Protein AF-A0A8T6RNN9-F1 (afdb_monomer_lite)

Foldseek 3Di:
DDDDDPDDDPPDCPDPVLVVLLVLLVQLLVLLVVLLVCLVVQAFLQSNLVSLVSSLVSLVVSCPDPPNVLCVLSVVLNVVSVVVSVVSVPDDRRGTDDPVVSVVSNVSSVVSNVSSVVSSCVSVVNDD

Secondary structure (DSSP, 8-state):
---------------HHHHHHHHHHHHHHHHHHHHHHHHHTT-BHHHHHHHHHHHHHHHHHHHTSS-GGGGGGGHHHHHHHHHHHHHHTTS-TTPBPPHHHHHHHHHHHHHHHHHHHHHHHHHTT---

pLDDT: mean 81.01, std 16.58, range [38.97, 95.88]

Sequence (128 aa):
MEPNNENNNEIVKVEADDEEYIKLAQRILIPLDKAINKIHLQLTIRDVYFAIADARERLIQFIGLPNKEKVKDLMPILLQTNILLNKLTKLPQKATFNDALTAKVIEPIITWRKTINNVIMHLSGHEI

Radius of gyration: 19.85 Å; chains: 1; bounding box: 47×24×72 Å

Structure (mmCIF, N/CA/C/O backbone):
data_AF-A0A8T6RNN9-F1
#
_entry.id   AF-A0A8T6RNN9-F1
#
loop_
_atom_site.group_PDB
_atom_site.id
_atom_site.type_symbol
_atom_site.label_atom_id
_atom_site.label_alt_id
_atom_site.label_comp_id
_atom_site.label_asym_id
_atom_site.label_entity_id
_atom_site.label_seq_id
_atom_site.pdbx_PDB_ins_code
_atom_site.Cartn_x
_atom_site.Cartn_y
_atom_site.Cartn_z
_atom_site.occupancy
_atom_site.B_iso_or_equiv
_atom_site.auth_seq_id
_atom_site.auth_comp_id
_atom_site.auth_asym_id
_atom_site.auth_atom_id
_atom_site.pdbx_PDB_model_num
ATOM 1 N N . MET A 1 1 ? -33.974 -4.677 54.529 1.00 45.34 1 MET A N 1
ATOM 2 C CA . MET A 1 1 ? -32.926 -5.526 53.936 1.00 45.34 1 MET A CA 1
ATOM 3 C C . MET A 1 1 ? -33.451 -5.975 52.589 1.00 45.34 1 MET A C 1
ATOM 5 O O . MET A 1 1 ? -34.364 -6.787 52.564 1.00 45.34 1 MET A O 1
ATOM 9 N N . GLU A 1 2 ? -32.957 -5.383 51.506 1.00 48.34 2 GLU A N 1
ATOM 10 C CA . GLU A 1 2 ? -32.982 -6.042 50.193 1.00 48.34 2 GLU A CA 1
ATOM 11 C C . GLU A 1 2 ? -31.763 -6.972 50.104 1.00 48.34 2 GLU A C 1
ATOM 13 O O . GLU A 1 2 ? -30.808 -6.807 50.874 1.00 48.34 2 GLU A O 1
ATOM 18 N N . PRO A 1 3 ? -31.787 -7.948 49.188 1.00 43.62 3 PRO A N 1
ATOM 19 C CA . PRO A 1 3 ? -30.977 -7.704 48.000 1.00 43.62 3 PRO A CA 1
ATOM 20 C C . PRO A 1 3 ? -31.653 -8.110 46.683 1.00 43.62 3 PRO A C 1
ATOM 22 O O . PRO A 1 3 ? -32.181 -9.208 46.534 1.00 43.62 3 PRO A O 1
ATOM 25 N N . ASN A 1 4 ? -31.576 -7.173 45.737 1.00 42.78 4 ASN A N 1
ATOM 26 C CA . ASN A 1 4 ? -31.116 -7.301 44.354 1.00 42.78 4 ASN A CA 1
ATOM 27 C C . ASN A 1 4 ? -31.281 -8.651 43.652 1.00 42.78 4 ASN A C 1
ATOM 29 O O . ASN A 1 4 ? -30.556 -9.608 43.918 1.00 42.78 4 ASN A O 1
ATOM 33 N N . ASN A 1 5 ? -32.098 -8.638 42.601 1.00 42.78 5 ASN A N 1
ATOM 34 C CA . ASN A 1 5 ? -31.909 -9.522 41.459 1.00 42.78 5 ASN A CA 1
ATOM 35 C C . ASN A 1 5 ? -32.089 -8.716 40.164 1.00 42.78 5 ASN A C 1
ATOM 37 O O . ASN A 1 5 ? -33.049 -8.901 39.420 1.00 42.78 5 ASN A O 1
ATOM 41 N N . GLU A 1 6 ? -31.179 -7.769 39.927 1.00 39.84 6 GLU A N 1
ATOM 42 C CA . GLU A 1 6 ? -30.978 -7.196 38.597 1.00 39.84 6 GLU A CA 1
ATOM 43 C C . GLU A 1 6 ? -30.096 -8.164 37.815 1.00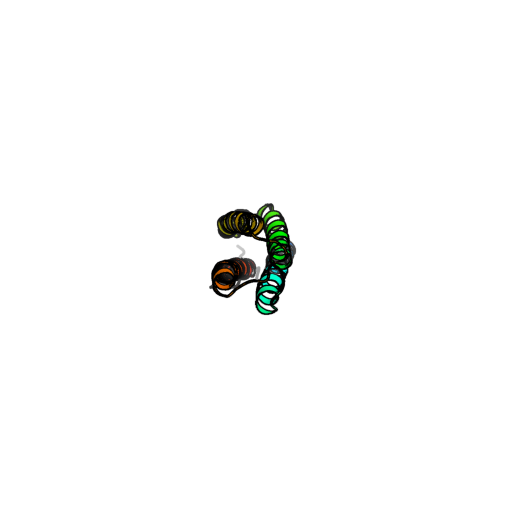 39.84 6 GLU A C 1
ATOM 45 O O . GLU A 1 6 ? -28.870 -8.128 37.893 1.00 39.84 6 GLU A O 1
ATOM 50 N N . ASN A 1 7 ? -30.742 -9.087 37.108 1.00 40.84 7 ASN A N 1
ATOM 51 C CA . ASN A 1 7 ? -30.072 -9.946 36.154 1.00 40.84 7 ASN A CA 1
ATOM 52 C C . ASN A 1 7 ? -30.414 -9.471 34.741 1.00 40.84 7 ASN A C 1
ATOM 54 O O . ASN A 1 7 ? -31.583 -9.409 34.362 1.00 40.84 7 ASN A O 1
ATOM 58 N N . ASN A 1 8 ? -29.349 -9.234 33.981 1.00 45.03 8 ASN A N 1
ATOM 59 C CA . ASN A 1 8 ? -29.275 -9.286 32.527 1.00 45.03 8 ASN A CA 1
ATOM 60 C C . ASN A 1 8 ? -30.073 -8.253 31.728 1.00 45.03 8 ASN A C 1
ATOM 62 O O . ASN A 1 8 ? -31.196 -8.497 31.295 1.00 45.03 8 ASN A O 1
ATOM 66 N N . ASN A 1 9 ? -29.384 -7.165 31.377 1.00 38.97 9 ASN A N 1
ATOM 67 C CA . ASN A 1 9 ? -29.342 -6.709 29.987 1.00 38.97 9 ASN A CA 1
ATOM 68 C C . ASN A 1 9 ? -28.155 -5.754 29.765 1.00 38.97 9 ASN A C 1
ATOM 70 O O . ASN A 1 9 ? -28.329 -4.584 29.432 1.00 38.97 9 ASN A O 1
ATOM 74 N N . GLU A 1 10 ? -26.924 -6.261 29.883 1.00 42.78 10 GLU A N 1
ATOM 75 C CA . GLU A 1 10 ? -25.832 -5.692 29.083 1.00 42.78 10 GLU A CA 1
ATOM 76 C C . GLU A 1 10 ? -26.037 -6.153 27.638 1.00 42.78 10 GLU A C 1
ATOM 78 O O . GLU A 1 10 ? -25.452 -7.116 27.147 1.00 42.78 10 GLU A O 1
ATOM 83 N N . ILE A 1 11 ? -26.961 -5.476 26.955 1.00 45.47 11 ILE A N 1
ATOM 84 C CA . ILE A 1 11 ? -27.034 -5.516 25.503 1.00 45.47 11 ILE A CA 1
ATOM 85 C C . ILE A 1 11 ? -25.761 -4.828 25.031 1.00 45.47 11 ILE A C 1
ATOM 87 O O . ILE A 1 11 ? -25.626 -3.608 25.130 1.00 45.47 11 ILE A O 1
ATOM 91 N N . VAL A 1 12 ? -24.821 -5.649 24.575 1.00 46.09 12 VAL A N 1
ATOM 92 C CA . VAL A 1 12 ? -23.554 -5.259 23.970 1.00 46.09 12 VAL A CA 1
ATOM 93 C C . VAL A 1 12 ? -23.838 -4.225 22.877 1.00 46.09 12 VAL A C 1
ATOM 95 O O . VAL A 1 12 ? -24.220 -4.562 21.757 1.00 46.09 12 VAL A O 1
ATOM 98 N N . LYS A 1 13 ? -23.660 -2.941 23.201 1.00 39.16 13 LYS A N 1
ATOM 99 C CA . LYS A 1 13 ? -23.395 -1.906 22.206 1.00 39.16 13 LYS A CA 1
ATOM 100 C C . LYS A 1 13 ? -22.012 -2.224 21.647 1.00 39.16 13 LYS A C 1
ATOM 102 O O . LYS A 1 13 ? -21.021 -1.706 22.138 1.00 39.16 13 LYS A O 1
ATOM 107 N N . VAL A 1 14 ? -21.928 -3.108 20.655 1.00 46.97 14 VAL A N 1
ATOM 108 C CA . VAL A 1 14 ? -20.811 -3.031 19.711 1.00 46.97 14 VAL A CA 1
ATOM 109 C C . VAL A 1 14 ? -21.081 -1.742 18.940 1.00 46.97 14 VAL A C 1
ATOM 111 O O . VAL A 1 14 ? -22.005 -1.663 18.133 1.00 46.97 14 VAL A O 1
ATOM 114 N N . GLU A 1 15 ? -20.415 -0.683 19.386 1.00 49.78 15 GLU A N 1
ATOM 115 C CA . GLU A 1 15 ? -20.638 0.711 19.022 1.00 49.78 15 GLU A CA 1
ATOM 116 C C . GLU A 1 15 ? -20.467 0.892 17.508 1.00 49.78 15 GLU A C 1
ATOM 118 O O . GLU A 1 15 ? -19.517 0.378 16.922 1.00 49.78 15 GLU A O 1
ATOM 123 N N . ALA A 1 16 ? -21.371 1.631 16.858 1.00 53.31 16 ALA A N 1
ATOM 124 C CA . ALA A 1 16 ? -21.313 1.913 15.417 1.00 53.31 16 ALA A CA 1
ATOM 125 C C . ALA A 1 16 ? -19.940 2.458 14.951 1.00 53.31 16 ALA A C 1
ATOM 127 O O . ALA A 1 16 ? -19.559 2.274 13.793 1.00 53.31 16 ALA A O 1
ATOM 128 N N . ASP A 1 17 ? -19.187 3.054 15.876 1.00 68.75 17 ASP A N 1
ATOM 129 C CA . ASP A 1 17 ? -17.836 3.573 15.695 1.00 68.75 17 ASP A CA 1
ATOM 130 C C . ASP A 1 17 ? -16.806 2.479 15.358 1.00 68.75 17 ASP A C 1
ATOM 132 O O . ASP A 1 17 ? -15.962 2.699 14.488 1.00 68.75 17 ASP A O 1
ATOM 136 N N . ASP A 1 18 ? -16.875 1.291 15.974 1.00 72.81 18 ASP A N 1
ATOM 137 C CA . ASP A 1 18 ? -15.908 0.208 15.732 1.00 72.81 18 ASP A CA 1
ATOM 138 C C . ASP A 1 18 ? -16.135 -0.456 14.362 1.00 72.81 18 ASP A C 1
ATOM 140 O O . ASP A 1 18 ? -15.177 -0.772 13.650 1.00 72.81 18 ASP A O 1
ATOM 144 N N . GLU A 1 19 ? -17.392 -0.608 13.929 1.00 78.62 19 GLU A N 1
ATOM 145 C CA . GLU A 1 19 ? -17.714 -1.151 12.602 1.00 78.62 19 GLU A CA 1
ATOM 146 C C . GLU A 1 19 ? -17.265 -0.198 11.480 1.00 78.62 19 GLU A C 1
ATOM 148 O O . GLU A 1 19 ? -16.724 -0.631 10.454 1.00 78.62 19 GLU A O 1
ATOM 153 N N . GLU A 1 20 ? -17.443 1.111 11.672 1.00 78.44 20 GLU A N 1
ATOM 154 C CA . GLU A 1 20 ? -16.913 2.125 10.761 1.00 78.44 20 GLU A CA 1
ATOM 155 C C . GLU A 1 20 ? -15.376 2.108 10.741 1.00 78.44 20 GLU A C 1
ATOM 157 O O . GLU A 1 20 ? -14.769 2.143 9.664 1.00 78.44 20 GLU A O 1
ATOM 162 N N . TYR A 1 21 ? -14.740 1.941 11.904 1.00 77.50 21 TYR A N 1
ATOM 163 C CA . TYR A 1 21 ? -13.289 1.789 12.021 1.00 77.50 21 TYR A CA 1
ATOM 164 C C . TYR A 1 21 ? -12.772 0.576 11.237 1.00 77.50 21 TYR A C 1
ATOM 166 O O . TYR A 1 21 ? -11.824 0.687 10.454 1.00 77.50 21 TYR A O 1
ATOM 174 N N . ILE A 1 22 ? -13.425 -0.578 11.382 1.00 82.12 22 ILE A N 1
ATOM 175 C CA . ILE A 1 22 ? -13.082 -1.809 10.662 1.00 82.12 22 ILE A CA 1
ATOM 176 C C . ILE A 1 22 ? -13.223 -1.604 9.152 1.00 82.12 22 ILE A C 1
ATOM 178 O O . ILE A 1 22 ? -12.313 -1.955 8.394 1.00 82.12 22 ILE A O 1
ATOM 182 N N . LYS A 1 23 ? -14.316 -0.980 8.694 1.00 85.31 23 LYS A N 1
ATOM 183 C CA . LYS A 1 23 ? -14.525 -0.671 7.269 1.00 85.31 23 LYS A CA 1
ATOM 184 C C . LYS A 1 23 ? -13.426 0.241 6.726 1.00 85.31 23 LYS A C 1
ATOM 186 O O . LYS A 1 23 ? -12.922 0.006 5.626 1.00 85.31 23 LYS A O 1
ATOM 191 N N . LEU A 1 24 ? -13.024 1.269 7.471 1.00 82.81 24 LEU A N 1
ATOM 192 C CA . LEU A 1 24 ? -11.938 2.165 7.067 1.00 82.81 24 LEU A CA 1
ATOM 193 C C . LEU A 1 24 ? -10.594 1.433 6.986 1.00 82.81 24 LEU A C 1
ATOM 195 O O . LEU A 1 24 ? -9.882 1.589 5.992 1.00 82.81 24 LEU A O 1
ATOM 199 N N . ALA A 1 25 ? -10.285 0.576 7.958 1.00 82.81 25 ALA A N 1
ATOM 200 C CA . ALA A 1 25 ? -9.078 -0.243 7.946 1.00 82.81 25 ALA A CA 1
ATOM 201 C C . ALA A 1 25 ? -9.051 -1.214 6.750 1.00 82.81 25 ALA A C 1
ATOM 203 O O . ALA A 1 25 ? -8.063 -1.283 6.016 1.00 82.81 25 ALA A O 1
ATOM 204 N N . GLN A 1 26 ? -10.165 -1.901 6.475 1.00 89.00 26 GLN A N 1
ATOM 205 C CA . GLN A 1 26 ? -10.311 -2.790 5.314 1.00 89.00 26 GLN A CA 1
ATOM 206 C C . GLN A 1 26 ? -10.115 -2.044 3.987 1.00 89.00 26 GLN A C 1
ATOM 208 O O . GLN A 1 26 ? -9.527 -2.575 3.041 1.00 89.00 26 GLN A O 1
ATOM 213 N N . ARG A 1 27 ? -10.544 -0.778 3.903 1.00 91.56 27 ARG A N 1
ATOM 214 C CA . ARG A 1 27 ? -10.359 0.043 2.697 1.00 91.56 27 ARG A CA 1
ATOM 215 C C . ARG A 1 27 ? -8.894 0.324 2.371 1.00 91.56 27 ARG A C 1
ATOM 217 O O . ARG A 1 27 ? -8.630 0.604 1.199 1.00 91.56 27 ARG A O 1
ATOM 224 N N . ILE A 1 28 ? -7.972 0.246 3.336 1.00 90.69 28 ILE A N 1
ATOM 225 C CA . ILE A 1 28 ? -6.519 0.386 3.115 1.00 90.69 28 ILE A CA 1
ATOM 226 C C . ILE A 1 28 ? -5.983 -0.795 2.293 1.00 90.69 28 ILE A C 1
ATOM 228 O O . ILE A 1 28 ? -5.088 -0.620 1.469 1.00 90.69 28 ILE A O 1
ATOM 232 N N . LEU A 1 29 ? -6.554 -1.991 2.466 1.00 90.69 29 LEU A N 1
ATOM 233 C CA . LEU A 1 29 ? -6.080 -3.216 1.815 1.00 90.69 29 LEU A CA 1
ATOM 234 C C . LEU A 1 29 ? -6.365 -3.244 0.313 1.00 90.69 29 LEU A C 1
ATOM 236 O O . LEU A 1 29 ? -5.535 -3.715 -0.458 1.00 90.69 29 LEU A O 1
ATOM 240 N N . ILE A 1 30 ? -7.497 -2.679 -0.119 1.00 92.25 30 ILE A N 1
ATOM 241 C CA . ILE A 1 30 ? -7.935 -2.677 -1.526 1.00 92.25 30 ILE A CA 1
ATOM 242 C C . ILE A 1 30 ? -6.822 -2.214 -2.490 1.00 92.25 30 ILE A C 1
ATOM 244 O O . ILE A 1 30 ? -6.519 -2.928 -3.450 1.00 92.25 30 ILE A O 1
ATOM 248 N N . PRO A 1 31 ? -6.210 -1.030 -2.306 1.00 90.62 31 PRO A N 1
ATOM 249 C CA . PRO A 1 31 ? -5.122 -0.595 -3.174 1.00 90.62 31 PRO A CA 1
ATOM 250 C C . PRO A 1 31 ? -3.846 -1.446 -3.058 1.00 90.62 31 PRO A C 1
ATOM 252 O O . PRO A 1 31 ? -3.146 -1.595 -4.059 1.00 90.62 31 PRO A O 1
ATOM 255 N N . LEU A 1 32 ? -3.552 -2.041 -1.896 1.00 90.50 32 LEU A N 1
ATOM 256 C CA . LEU A 1 32 ? -2.408 -2.949 -1.724 1.00 90.50 32 LEU A CA 1
ATOM 257 C C . LEU A 1 32 ? -2.602 -4.258 -2.500 1.00 90.50 32 LEU A C 1
ATOM 259 O O . LEU A 1 32 ? -1.699 -4.691 -3.215 1.00 90.50 32 LEU A O 1
ATOM 263 N N . ASP A 1 33 ? -3.801 -4.837 -2.442 1.00 91.00 33 ASP A N 1
ATOM 264 C CA . ASP A 1 33 ? -4.162 -6.030 -3.212 1.00 91.00 33 ASP A CA 1
ATOM 265 C C . ASP A 1 33 ? -4.128 -5.737 -4.718 1.00 91.00 33 ASP A C 1
ATOM 267 O O . ASP A 1 33 ? -3.597 -6.521 -5.509 1.00 91.00 33 ASP A O 1
ATOM 271 N N . LYS A 1 34 ? -4.611 -4.554 -5.128 1.00 88.69 34 LYS A N 1
ATOM 272 C CA . LYS A 1 34 ? -4.438 -4.075 -6.506 1.00 88.69 34 LYS A CA 1
ATOM 273 C C . LYS A 1 34 ? -2.961 -3.972 -6.873 1.00 88.69 34 LYS A C 1
ATOM 275 O O . LYS A 1 34 ? -2.610 -4.386 -7.969 1.00 88.69 34 LYS A O 1
ATOM 280 N N . ALA A 1 35 ? -2.100 -3.439 -6.008 1.00 87.81 35 ALA A N 1
ATOM 281 C CA . ALA A 1 35 ? -0.670 -3.324 -6.291 1.00 87.81 35 ALA A CA 1
ATOM 282 C C . ALA A 1 35 ? -0.020 -4.700 -6.515 1.00 87.81 35 ALA A C 1
ATOM 284 O O . ALA A 1 35 ? 0.663 -4.870 -7.522 1.00 87.81 35 ALA A O 1
ATOM 285 N N . ILE A 1 36 ? -0.295 -5.688 -5.652 1.00 88.62 36 ILE A N 1
ATOM 286 C CA . ILE A 1 36 ? 0.189 -7.072 -5.817 1.00 88.62 36 ILE A CA 1
ATOM 287 C C . ILE A 1 36 ? -0.259 -7.635 -7.171 1.00 88.62 36 ILE A C 1
ATOM 289 O O . ILE A 1 36 ? 0.570 -8.067 -7.973 1.00 88.62 36 ILE A O 1
ATOM 293 N N . ASN A 1 37 ? -1.559 -7.563 -7.464 1.00 85.38 37 ASN A N 1
ATOM 294 C CA . ASN A 1 37 ? -2.108 -8.079 -8.718 1.00 85.38 37 ASN A CA 1
ATOM 295 C C . ASN A 1 37 ? -1.517 -7.363 -9.938 1.00 85.38 37 ASN A C 1
ATOM 297 O O . 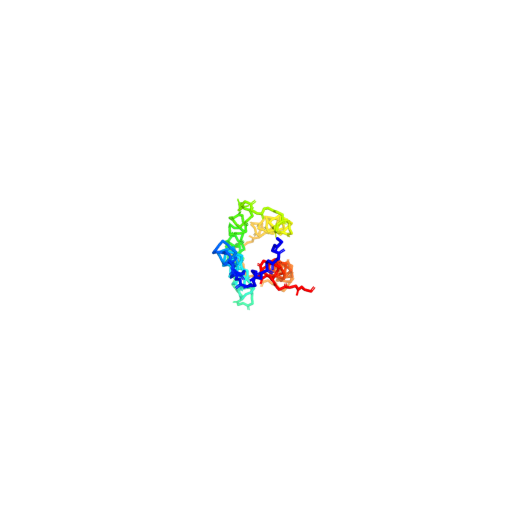ASN A 1 37 ? -1.203 -8.000 -10.939 1.00 85.38 37 ASN A O 1
ATOM 301 N N . LYS A 1 38 ? -1.314 -6.042 -9.859 1.00 83.81 38 LYS A N 1
ATOM 302 C CA . LYS A 1 38 ? -0.744 -5.261 -10.961 1.00 83.81 38 LYS A CA 1
ATOM 303 C C . LYS A 1 38 ? 0.700 -5.653 -11.273 1.00 83.81 38 LYS A C 1
ATOM 305 O O . LYS A 1 38 ? 1.056 -5.712 -12.447 1.00 83.81 38 LYS A O 1
ATOM 310 N N . ILE A 1 39 ? 1.511 -5.930 -10.251 1.00 83.25 39 ILE A N 1
ATOM 311 C CA . ILE A 1 39 ? 2.906 -6.357 -10.434 1.00 83.25 39 ILE A CA 1
ATOM 312 C C . ILE A 1 39 ? 2.959 -7.697 -11.185 1.00 83.25 39 ILE A C 1
ATOM 314 O O . ILE A 1 39 ? 3.738 -7.838 -12.125 1.00 83.25 39 ILE A O 1
ATOM 318 N N . HIS A 1 40 ? 2.081 -8.647 -10.845 1.00 76.19 40 HIS A N 1
ATOM 319 C CA . HIS A 1 40 ? 2.012 -9.952 -11.515 1.00 76.19 40 HIS A CA 1
ATOM 320 C C . HIS A 1 40 ? 1.499 -9.898 -12.964 1.00 76.19 40 HIS A C 1
ATOM 322 O O . HIS A 1 40 ? 1.778 -10.807 -13.741 1.00 76.19 40 HIS A O 1
ATOM 328 N N . LEU A 1 41 ? 0.790 -8.836 -13.353 1.00 80.38 41 LEU A N 1
ATOM 329 C CA . LEU A 1 41 ? 0.232 -8.657 -14.700 1.00 80.38 41 LEU A CA 1
ATOM 330 C C . LEU A 1 41 ? 1.157 -7.883 -15.658 1.00 80.38 41 LEU A C 1
ATOM 332 O O . LEU A 1 41 ? 0.698 -7.410 -16.694 1.00 80.38 41 LEU A O 1
ATOM 336 N N . GLN A 1 42 ? 2.442 -7.724 -15.319 1.00 72.00 42 GLN A N 1
ATOM 337 C CA . GLN A 1 42 ? 3.422 -6.944 -16.096 1.00 72.00 42 GLN A CA 1
ATOM 338 C C . GLN A 1 42 ? 3.009 -5.482 -16.354 1.00 72.00 42 GLN A C 1
ATOM 340 O O . GLN A 1 42 ? 3.398 -4.880 -17.356 1.00 72.00 42 GLN A O 1
ATOM 345 N N . LEU A 1 43 ? 2.238 -4.877 -15.447 1.00 78.75 43 LEU A N 1
ATOM 346 C CA . LEU A 1 43 ? 1.886 -3.460 -15.548 1.00 78.75 43 LEU A CA 1
ATOM 347 C C . LEU A 1 43 ? 3.068 -2.546 -15.191 1.00 78.75 43 LEU A C 1
ATOM 349 O O . LEU A 1 43 ? 4.113 -2.983 -14.695 1.00 78.75 43 LEU A O 1
ATOM 353 N N . THR A 1 44 ? 2.915 -1.252 -15.481 1.00 89.94 44 THR A N 1
ATOM 354 C CA . THR A 1 44 ? 4.017 -0.289 -15.387 1.00 89.94 44 THR A CA 1
ATOM 355 C C . THR A 1 44 ? 4.323 0.117 -13.944 1.00 89.94 44 THR A C 1
ATOM 357 O O . THR A 1 44 ? 3.468 0.061 -13.056 1.00 89.94 44 THR A O 1
ATOM 360 N N . ILE A 1 45 ? 5.540 0.618 -13.711 1.00 90.62 45 ILE A N 1
ATOM 361 C CA . ILE A 1 45 ? 5.947 1.231 -12.435 1.00 90.62 45 ILE A CA 1
ATOM 362 C C . ILE A 1 45 ? 4.953 2.306 -11.980 1.00 90.62 45 ILE A C 1
ATOM 364 O O . ILE A 1 45 ? 4.602 2.360 -10.799 1.00 90.62 45 ILE A O 1
ATOM 368 N N . ARG A 1 46 ? 4.428 3.101 -12.919 1.00 93.00 46 ARG A N 1
ATOM 369 C CA . ARG A 1 46 ? 3.410 4.122 -12.652 1.00 93.00 46 ARG A CA 1
ATOM 370 C C . ARG A 1 46 ? 2.130 3.541 -12.049 1.00 93.00 46 ARG A C 1
ATOM 372 O O . ARG A 1 46 ? 1.564 4.120 -11.123 1.00 93.00 46 ARG A O 1
ATOM 379 N N . ASP A 1 47 ? 1.669 2.406 -12.565 1.00 91.06 47 ASP A N 1
ATOM 380 C CA . ASP A 1 47 ? 0.412 1.787 -12.138 1.00 91.06 47 ASP A CA 1
ATOM 381 C C . ASP A 1 47 ? 0.474 1.285 -10.697 1.00 91.06 47 ASP A C 1
ATOM 383 O O . ASP A 1 47 ? -0.518 1.374 -9.962 1.00 91.06 47 ASP A O 1
ATOM 387 N N . VAL A 1 48 ? 1.636 0.760 -10.313 1.00 92.25 48 VAL A N 1
ATOM 388 C CA . VAL A 1 48 ? 1.930 0.272 -8.963 1.00 92.25 48 VAL A CA 1
ATOM 389 C C . VAL A 1 48 ? 2.163 1.440 -8.012 1.00 92.25 48 VAL A C 1
ATOM 391 O O . VAL A 1 48 ? 1.614 1.436 -6.912 1.00 92.25 48 VAL A O 1
ATOM 394 N N . TYR A 1 49 ? 2.885 2.477 -8.450 1.00 94.38 49 TYR A N 1
ATOM 395 C CA . TYR A 1 49 ? 3.063 3.711 -7.685 1.00 94.38 49 TYR A CA 1
ATOM 396 C C . TYR A 1 49 ? 1.719 4.307 -7.256 1.00 94.38 49 TYR A C 1
ATOM 398 O O . TYR A 1 49 ? 1.520 4.565 -6.072 1.00 94.38 49 TYR A O 1
ATOM 406 N N . PHE A 1 50 ? 0.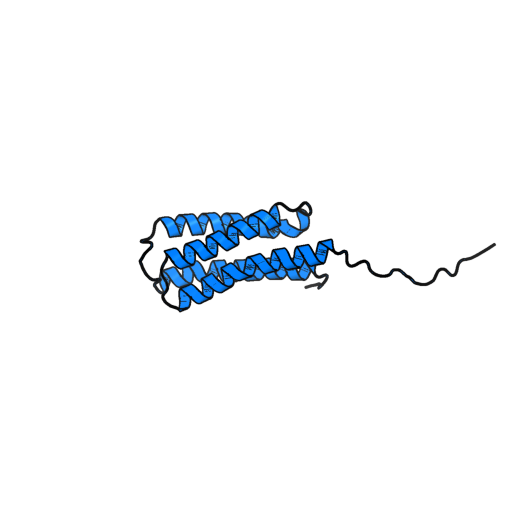769 4.468 -8.184 1.00 93.88 50 PHE A N 1
ATOM 407 C CA . PHE A 1 50 ? -0.537 5.041 -7.847 1.00 93.88 50 PHE A CA 1
ATOM 408 C C . PHE A 1 50 ? -1.371 4.150 -6.928 1.00 93.88 50 PHE A C 1
ATOM 410 O O . PHE A 1 50 ? -2.094 4.670 -6.084 1.00 93.88 50 PHE A O 1
ATOM 417 N N . ALA A 1 51 ? -1.262 2.825 -7.059 1.00 93.00 51 ALA A N 1
ATOM 418 C CA . ALA A 1 51 ? -1.920 1.914 -6.131 1.00 93.00 51 ALA A CA 1
ATOM 419 C C . ALA A 1 51 ? -1.356 2.089 -4.709 1.00 93.00 51 ALA A C 1
ATOM 421 O O . ALA A 1 51 ? -2.110 2.293 -3.766 1.00 93.00 51 ALA A O 1
ATOM 422 N N . ILE A 1 52 ? -0.031 2.120 -4.552 1.00 94.19 52 ILE A N 1
ATOM 423 C CA . ILE A 1 52 ? 0.608 2.332 -3.245 1.00 94.19 52 ILE A CA 1
ATOM 424 C C . ILE A 1 52 ? 0.304 3.738 -2.692 1.00 94.19 52 ILE A C 1
ATOM 426 O O . ILE A 1 52 ? 0.091 3.892 -1.490 1.00 94.19 52 ILE A O 1
ATOM 430 N N . ALA A 1 53 ? 0.235 4.762 -3.546 1.00 95.31 53 ALA A N 1
ATOM 431 C CA . ALA A 1 53 ? -0.126 6.119 -3.141 1.00 95.31 53 ALA A CA 1
ATOM 432 C C . ALA A 1 53 ? -1.575 6.209 -2.627 1.00 95.31 53 ALA A C 1
ATOM 434 O O . ALA A 1 53 ? -1.806 6.832 -1.597 1.00 95.31 53 ALA A O 1
ATOM 435 N N . ASP A 1 54 ? -2.538 5.538 -3.270 1.00 94.94 54 ASP A N 1
ATOM 436 C CA . ASP A 1 54 ? -3.919 5.447 -2.760 1.00 94.94 54 ASP A CA 1
ATOM 437 C C . ASP A 1 54 ? -3.959 4.734 -1.396 1.00 94.94 54 ASP A C 1
ATOM 439 O O . ASP A 1 54 ? -4.607 5.203 -0.461 1.00 94.94 54 ASP A O 1
ATOM 443 N N . ALA A 1 55 ? -3.197 3.644 -1.229 1.00 93.44 55 ALA A N 1
ATOM 444 C CA . ALA A 1 55 ? -3.086 2.962 0.065 1.00 93.44 55 ALA A CA 1
ATOM 445 C C . ALA A 1 55 ? -2.564 3.891 1.170 1.00 93.44 55 ALA A C 1
ATOM 447 O O . ALA A 1 55 ? -3.100 3.904 2.278 1.00 93.44 55 ALA A O 1
ATOM 448 N N . ARG A 1 56 ? -1.546 4.699 0.854 1.00 95.25 56 ARG A N 1
ATOM 449 C CA . ARG A 1 56 ? -0.963 5.684 1.769 1.00 95.25 56 ARG A CA 1
ATOM 450 C C . ARG A 1 56 ? -1.988 6.717 2.229 1.00 95.25 56 ARG A C 1
ATOM 452 O O . ARG A 1 56 ? -2.067 6.982 3.423 1.00 95.25 56 ARG A O 1
ATOM 459 N N . GLU A 1 57 ? -2.757 7.302 1.314 1.00 95.00 57 GLU A N 1
ATOM 460 C CA . GLU A 1 57 ? -3.745 8.326 1.677 1.00 95.00 57 GLU A CA 1
ATOM 461 C C . GLU A 1 57 ? -4.820 7.761 2.612 1.00 95.00 57 GLU A C 1
ATOM 463 O O . GLU A 1 57 ? -5.170 8.382 3.615 1.00 95.00 57 GLU A O 1
ATOM 468 N N . ARG A 1 58 ? -5.272 6.529 2.359 1.00 93.00 58 ARG A N 1
ATOM 469 C CA . ARG A 1 58 ? -6.217 5.831 3.246 1.00 93.00 58 ARG A CA 1
ATOM 470 C C . ARG A 1 58 ? -5.613 5.527 4.612 1.00 93.00 58 ARG A C 1
ATOM 472 O O . ARG A 1 58 ? -6.289 5.662 5.625 1.00 93.00 58 ARG A O 1
ATOM 479 N N . LEU A 1 59 ? -4.335 5.156 4.645 1.00 91.88 59 LEU A N 1
ATOM 480 C CA . LEU A 1 59 ? -3.601 4.926 5.885 1.00 91.88 59 LEU A CA 1
ATOM 481 C C . LEU A 1 59 ? -3.476 6.210 6.719 1.00 91.88 59 LEU A C 1
ATOM 483 O O . LEU A 1 59 ? -3.665 6.164 7.929 1.00 91.88 59 LEU A O 1
ATOM 487 N N . ILE A 1 60 ? -3.208 7.358 6.085 1.00 90.94 60 ILE A N 1
ATOM 488 C CA . ILE A 1 60 ? -3.161 8.668 6.759 1.00 90.94 60 ILE A CA 1
ATOM 489 C C . ILE A 1 60 ? -4.523 9.010 7.362 1.00 90.94 60 ILE A C 1
ATOM 491 O O . ILE A 1 60 ? -4.588 9.386 8.530 1.00 90.94 60 ILE A O 1
ATOM 495 N N . GLN A 1 61 ? -5.600 8.856 6.585 1.00 87.00 61 GLN A N 1
ATOM 496 C CA . GLN A 1 61 ? -6.964 9.102 7.062 1.00 87.00 61 GLN A CA 1
ATOM 497 C C . GLN A 1 61 ? -7.288 8.235 8.278 1.00 87.00 61 GLN A C 1
ATOM 499 O O . GLN A 1 61 ? -7.803 8.739 9.270 1.00 87.00 61 GLN A O 1
ATOM 504 N N . PHE A 1 62 ? -6.921 6.954 8.226 1.00 86.06 62 PHE A N 1
ATOM 505 C CA . PHE A 1 62 ? -7.158 6.016 9.313 1.00 86.06 62 PHE A CA 1
ATOM 506 C C . PHE A 1 62 ? -6.340 6.332 10.575 1.00 86.06 62 PHE A C 1
ATOM 508 O O . PHE A 1 62 ? -6.871 6.306 11.679 1.00 86.06 62 PHE A O 1
ATOM 515 N N . ILE A 1 63 ? -5.061 6.693 10.433 1.00 85.50 63 ILE A N 1
ATOM 516 C CA . ILE A 1 63 ? -4.201 7.088 11.565 1.00 85.50 63 ILE A CA 1
ATOM 517 C C . ILE A 1 63 ? -4.647 8.426 12.182 1.00 85.50 63 ILE A C 1
ATOM 519 O O . ILE A 1 63 ? -4.430 8.663 13.370 1.00 85.50 63 ILE A O 1
ATOM 523 N N . GLY A 1 64 ? -5.252 9.312 11.386 1.00 81.44 64 GLY A N 1
ATOM 524 C CA . GLY A 1 64 ? -5.766 10.607 11.836 1.00 81.44 64 GLY A CA 1
ATOM 525 C C . GLY A 1 64 ? -6.987 10.521 12.756 1.00 81.44 64 GLY A C 1
ATOM 526 O O . GLY A 1 64 ? -7.368 11.534 13.343 1.00 81.44 64 GLY A O 1
ATOM 527 N N . LEU A 1 65 ? -7.584 9.337 12.899 1.00 79.19 65 LEU A N 1
ATOM 528 C CA . LEU A 1 65 ? -8.716 9.097 13.784 1.00 79.19 65 LEU A CA 1
ATOM 529 C C . LEU A 1 65 ? -8.310 9.203 15.272 1.00 79.19 65 LEU A C 1
ATOM 531 O O . LEU A 1 65 ? -7.149 8.984 15.634 1.00 79.19 65 LEU A O 1
ATOM 535 N N . PRO A 1 66 ? -9.251 9.558 16.166 1.00 68.06 66 PRO A N 1
ATOM 536 C CA . PRO A 1 66 ? -8.949 9.877 17.563 1.00 68.06 66 PRO A CA 1
ATOM 537 C C . PRO A 1 66 ? -8.400 8.697 18.383 1.00 68.06 66 PRO A C 1
ATOM 539 O O . PRO A 1 66 ? -7.711 8.924 19.378 1.00 68.06 66 PRO A O 1
ATOM 542 N N . ASN A 1 67 ? -8.625 7.446 17.964 1.00 70.94 67 ASN A N 1
ATOM 543 C CA . ASN A 1 67 ? -8.206 6.256 18.707 1.00 70.94 67 ASN A CA 1
ATOM 544 C C . ASN A 1 67 ? -6.768 5.819 18.358 1.00 70.94 67 ASN A C 1
ATOM 546 O O . ASN A 1 67 ? -6.520 4.767 17.762 1.00 70.94 67 ASN A O 1
ATOM 550 N N . LYS A 1 68 ? -5.803 6.680 18.706 1.00 65.69 68 LYS A N 1
ATOM 551 C CA . LYS A 1 68 ? -4.393 6.568 18.288 1.00 65.69 68 LYS A CA 1
ATOM 552 C C . LYS A 1 68 ? -3.657 5.345 18.842 1.00 65.69 68 LYS A C 1
ATOM 554 O O . LYS A 1 68 ? -2.750 4.842 18.179 1.00 65.69 68 LYS A O 1
ATOM 559 N N . GLU A 1 69 ? -4.027 4.852 20.023 1.00 70.94 69 GLU A N 1
ATOM 560 C CA . GLU A 1 69 ? -3.345 3.703 20.638 1.00 70.94 69 GLU A CA 1
ATOM 561 C C . GLU A 1 69 ? -3.536 2.415 19.829 1.00 70.94 69 GLU A C 1
ATOM 563 O O . GLU A 1 69 ? -2.585 1.649 19.658 1.00 70.94 69 GLU A O 1
ATOM 568 N N . LYS A 1 70 ? -4.728 2.231 19.246 1.00 68.00 70 LYS A N 1
ATOM 569 C CA . LYS A 1 70 ? -5.081 1.058 18.432 1.00 68.00 70 LYS A CA 1
ATOM 570 C C . LYS A 1 70 ? -4.397 1.035 17.054 1.00 68.00 70 LYS A C 1
ATOM 572 O O . LYS A 1 70 ? -4.444 0.022 16.366 1.00 68.00 70 LYS A O 1
ATOM 577 N N . VAL A 1 71 ? -3.764 2.137 16.633 1.00 76.19 71 VAL A N 1
ATOM 578 C CA . VAL A 1 71 ? -3.183 2.297 15.281 1.00 76.19 71 VAL A CA 1
ATOM 579 C C . VAL A 1 71 ? -1.681 2.594 15.286 1.00 76.19 71 VAL A C 1
ATOM 581 O O . VAL A 1 71 ? -1.100 2.868 14.235 1.00 76.19 71 VAL A O 1
ATOM 584 N N . LYS A 1 72 ? -1.015 2.503 16.446 1.00 82.12 72 LYS A N 1
ATOM 585 C CA . LYS A 1 72 ? 0.433 2.755 16.585 1.00 82.12 72 LYS A CA 1
ATOM 586 C C . LYS A 1 72 ? 1.287 1.892 15.644 1.00 82.12 72 LYS A C 1
ATOM 588 O O . LYS A 1 72 ? 2.253 2.387 15.063 1.00 82.12 72 LYS A O 1
ATOM 593 N N . ASP A 1 73 ? 0.873 0.645 15.416 1.00 84.56 73 ASP A N 1
ATOM 594 C CA . ASP A 1 73 ? 1.588 -0.328 14.578 1.00 84.56 73 ASP A CA 1
ATOM 595 C C . ASP A 1 73 ? 1.508 0.004 13.078 1.00 84.56 73 ASP A C 1
ATOM 597 O O . ASP A 1 73 ? 2.257 -0.539 12.263 1.00 84.56 73 ASP A O 1
ATOM 601 N N . LEU A 1 74 ? 0.642 0.951 12.703 1.00 89.88 74 LEU A N 1
ATOM 602 C CA . LEU A 1 74 ? 0.495 1.441 11.336 1.00 89.88 74 LEU A CA 1
ATOM 603 C C . LEU A 1 74 ? 1.422 2.621 11.017 1.00 89.88 74 LEU A C 1
ATOM 605 O O . LEU A 1 74 ? 1.698 2.886 9.844 1.00 89.88 74 LEU A O 1
ATOM 609 N N . MET A 1 75 ? 1.965 3.307 12.027 1.00 90.06 75 MET A N 1
ATOM 610 C CA . MET A 1 75 ? 2.895 4.420 11.807 1.00 90.06 75 MET A CA 1
ATOM 611 C C . MET A 1 75 ? 4.190 3.980 11.092 1.00 90.06 75 MET A C 1
ATOM 613 O O . MET A 1 75 ? 4.589 4.638 10.123 1.00 90.06 75 MET A O 1
ATOM 617 N N . PRO A 1 76 ? 4.828 2.846 11.460 1.00 92.44 76 PRO A N 1
ATOM 618 C CA . PRO A 1 76 ? 5.958 2.313 10.700 1.00 92.44 76 PRO A CA 1
ATOM 619 C C . PRO A 1 76 ? 5.602 1.992 9.244 1.00 92.44 76 PRO A C 1
ATOM 621 O O . PRO A 1 76 ? 6.408 2.255 8.350 1.00 92.44 76 PRO A O 1
ATOM 624 N N . ILE A 1 77 ? 4.395 1.477 8.982 1.00 93.88 77 ILE A N 1
ATOM 625 C CA . ILE A 1 77 ? 3.921 1.182 7.620 1.00 93.88 77 ILE A CA 1
ATOM 626 C C . ILE A 1 77 ? 3.825 2.466 6.802 1.00 93.88 77 ILE A C 1
ATOM 628 O O . ILE A 1 77 ? 4.288 2.499 5.662 1.00 93.88 77 ILE A O 1
ATOM 632 N N . LEU A 1 78 ? 3.287 3.545 7.378 1.00 93.94 78 LEU A N 1
ATOM 633 C CA . LEU A 1 78 ? 3.192 4.834 6.697 1.00 93.94 78 LEU A CA 1
ATOM 634 C C . LEU A 1 78 ? 4.578 5.353 6.287 1.00 93.94 78 LEU A C 1
ATOM 636 O O . LEU A 1 78 ? 4.776 5.776 5.144 1.00 93.94 78 LEU A O 1
ATOM 640 N N . LEU A 1 79 ? 5.563 5.266 7.187 1.00 94.19 79 LEU A N 1
ATOM 641 C CA . LEU A 1 79 ? 6.941 5.661 6.893 1.00 94.19 79 LEU A CA 1
ATOM 642 C C . LEU A 1 79 ? 7.561 4.793 5.788 1.00 94.19 79 LEU A C 1
ATOM 644 O O . LEU A 1 79 ? 8.142 5.321 4.838 1.00 94.19 79 LEU A O 1
ATOM 648 N N . GLN A 1 80 ? 7.412 3.471 5.876 1.00 94.69 80 GLN A N 1
ATOM 649 C CA . GLN A 1 80 ? 7.914 2.544 4.859 1.00 94.69 80 GLN A CA 1
ATOM 650 C C . GLN A 1 80 ? 7.252 2.778 3.495 1.00 94.69 80 GLN A C 1
ATOM 652 O O . GLN A 1 80 ? 7.929 2.721 2.466 1.00 94.69 80 GLN A O 1
ATOM 657 N N . THR A 1 81 ? 5.964 3.121 3.484 1.00 94.75 81 THR A N 1
ATOM 658 C CA . THR A 1 81 ? 5.216 3.466 2.272 1.00 94.75 81 THR A CA 1
ATOM 659 C C . THR A 1 81 ? 5.789 4.718 1.609 1.00 94.75 81 THR A C 1
ATOM 661 O O . THR A 1 81 ? 6.069 4.705 0.411 1.00 94.75 81 THR A O 1
ATOM 664 N N . ASN A 1 82 ? 6.069 5.774 2.385 1.00 94.88 82 ASN A N 1
ATOM 665 C CA . ASN A 1 82 ? 6.745 6.981 1.887 1.00 94.88 82 ASN A CA 1
ATOM 666 C C . ASN A 1 82 ? 8.119 6.665 1.275 1.00 94.88 82 ASN A C 1
ATOM 668 O O . ASN A 1 82 ? 8.451 7.142 0.189 1.00 94.88 82 ASN A O 1
ATOM 672 N N . ILE A 1 83 ? 8.918 5.841 1.960 1.00 95.56 83 ILE A N 1
ATOM 673 C CA . ILE A 1 83 ? 10.243 5.430 1.482 1.00 95.56 83 ILE A CA 1
ATOM 674 C C . ILE A 1 83 ? 10.123 4.660 0.163 1.00 95.56 83 ILE A C 1
ATOM 676 O O . ILE A 1 83 ? 10.903 4.906 -0.759 1.00 95.56 83 ILE A O 1
ATOM 680 N N . LEU A 1 84 ? 9.160 3.742 0.054 1.00 95.25 84 LEU A N 1
ATOM 681 C CA . LEU A 1 84 ? 8.948 2.968 -1.163 1.00 95.25 84 LEU A CA 1
ATOM 682 C C . LEU A 1 84 ? 8.503 3.857 -2.329 1.00 95.25 84 LEU A C 1
ATOM 684 O O . LEU A 1 84 ? 9.091 3.773 -3.406 1.00 95.25 84 LEU A O 1
ATOM 688 N N . LEU A 1 85 ? 7.537 4.752 -2.116 1.00 95.56 85 LEU A N 1
ATOM 689 C CA . LEU A 1 85 ? 7.086 5.699 -3.140 1.00 95.56 85 LEU A CA 1
ATOM 690 C C . LEU A 1 85 ? 8.249 6.556 -3.659 1.00 95.56 85 LEU A C 1
ATOM 692 O O . LEU A 1 85 ? 8.431 6.668 -4.869 1.00 95.56 85 LEU A O 1
ATOM 696 N N . ASN A 1 86 ? 9.102 7.063 -2.764 1.00 95.88 86 ASN A N 1
ATOM 697 C CA . ASN A 1 86 ? 10.304 7.818 -3.131 1.00 95.88 86 ASN A CA 1
ATOM 698 C C . ASN A 1 86 ? 11.346 6.994 -3.903 1.00 95.88 86 ASN A C 1
ATOM 700 O O . ASN A 1 86 ? 12.154 7.558 -4.640 1.00 95.88 86 ASN A O 1
ATOM 704 N N . LYS A 1 87 ? 11.385 5.670 -3.722 1.00 94.00 87 LYS A N 1
ATOM 705 C CA . LYS A 1 87 ? 12.227 4.783 -4.539 1.00 94.00 87 LYS A CA 1
ATOM 706 C C . LYS A 1 87 ? 11.620 4.590 -5.927 1.00 94.00 87 LYS A C 1
ATOM 708 O O . LYS A 1 87 ? 12.350 4.655 -6.910 1.00 94.00 87 LYS A O 1
ATOM 713 N N . LEU A 1 88 ? 10.304 4.398 -6.013 1.00 93.25 88 LEU A N 1
ATOM 714 C CA . LEU A 1 88 ? 9.598 4.182 -7.278 1.00 93.25 88 LEU A CA 1
ATOM 715 C C . LEU A 1 88 ? 9.631 5.412 -8.194 1.00 93.25 88 LEU A C 1
ATOM 717 O O . LEU A 1 88 ? 9.752 5.247 -9.405 1.00 93.25 88 LEU A O 1
ATOM 721 N N . THR A 1 89 ? 9.591 6.635 -7.654 1.00 94.38 89 THR A N 1
ATOM 722 C CA . THR A 1 89 ? 9.694 7.874 -8.457 1.00 94.38 89 THR A CA 1
ATOM 723 C C . THR A 1 89 ? 11.041 8.031 -9.161 1.00 94.38 89 THR A C 1
ATOM 725 O O . THR A 1 89 ? 11.118 8.706 -10.184 1.00 94.38 89 THR A O 1
ATOM 728 N N . LYS A 1 90 ? 12.099 7.387 -8.652 1.00 94.56 90 LYS A N 1
ATOM 729 C CA . LYS A 1 90 ? 13.446 7.402 -9.247 1.00 94.56 90 LYS A CA 1
ATOM 730 C C . LYS A 1 90 ? 13.608 6.416 -10.407 1.00 94.56 90 LYS A C 1
ATOM 732 O O . LYS A 1 90 ? 14.670 6.375 -11.019 1.00 94.56 90 LYS A O 1
ATOM 737 N N . LEU A 1 91 ? 12.589 5.605 -10.692 1.00 92.50 91 LEU A N 1
ATOM 738 C CA . LEU A 1 91 ? 12.607 4.608 -11.759 1.00 92.50 91 LEU A CA 1
ATOM 739 C C . LEU A 1 91 ? 11.846 5.100 -13.005 1.00 92.50 91 LEU A C 1
ATOM 741 O O . LEU A 1 91 ? 10.975 5.972 -12.897 1.00 92.50 91 LEU A O 1
ATOM 745 N N . PRO A 1 92 ? 12.115 4.532 -14.197 1.00 93.44 92 PRO A N 1
ATOM 746 C CA . PRO A 1 92 ? 11.380 4.879 -15.410 1.00 93.44 92 PRO A CA 1
ATOM 747 C C . PRO A 1 92 ? 9.899 4.484 -15.303 1.00 93.44 92 PRO A C 1
ATOM 749 O O . PRO A 1 92 ? 9.552 3.309 -15.316 1.00 93.44 92 PRO A O 1
ATOM 752 N N . GLN A 1 93 ? 8.999 5.466 -15.245 1.00 92.06 93 GLN A N 1
ATOM 753 C CA . GLN A 1 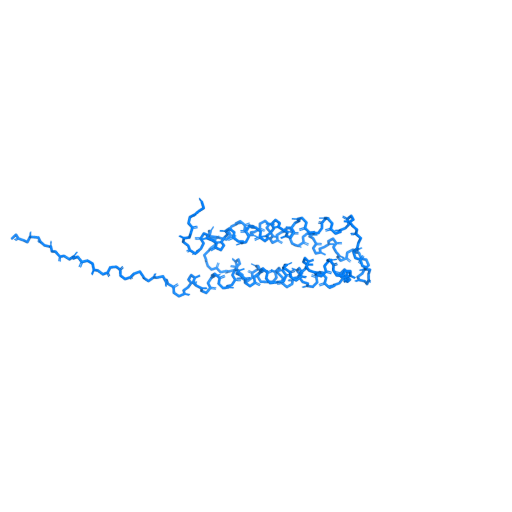93 ? 7.581 5.232 -14.921 1.00 92.06 93 GLN A CA 1
ATOM 754 C C . GLN A 1 93 ? 6.826 4.345 -15.925 1.00 92.06 93 GLN A C 1
ATOM 756 O O . GLN A 1 93 ? 5.840 3.712 -15.560 1.00 92.06 93 GLN A O 1
ATOM 761 N N . LYS A 1 94 ? 7.281 4.292 -17.182 1.00 92.31 94 LYS A N 1
ATOM 762 C CA . LYS A 1 94 ? 6.696 3.452 -18.241 1.00 92.31 94 LYS A CA 1
ATOM 763 C C . LYS A 1 94 ? 7.302 2.045 -18.312 1.00 92.31 94 LYS A C 1
ATOM 765 O O . LYS A 1 94 ? 6.829 1.243 -19.107 1.00 92.31 94 LYS A O 1
ATOM 770 N N . ALA A 1 95 ? 8.350 1.755 -17.539 1.00 89.56 95 ALA A N 1
ATOM 771 C CA . ALA A 1 95 ? 8.947 0.426 -17.521 1.00 89.56 95 ALA A CA 1
ATOM 772 C C . ALA A 1 95 ? 8.038 -0.567 -16.789 1.00 89.56 95 ALA A C 1
ATOM 774 O O . ALA A 1 95 ? 7.301 -0.192 -15.872 1.00 89.56 95 ALA A O 1
ATOM 775 N N . THR A 1 96 ? 8.114 -1.830 -17.193 1.00 89.19 96 THR A N 1
ATOM 776 C CA . THR A 1 96 ? 7.512 -2.955 -16.477 1.00 89.19 96 THR A CA 1
ATOM 777 C C . THR A 1 96 ? 8.394 -3.366 -15.299 1.00 89.19 96 THR A C 1
ATOM 779 O O . THR A 1 96 ? 9.587 -3.048 -15.240 1.00 89.19 96 THR A O 1
ATOM 782 N N . PHE A 1 97 ? 7.811 -4.076 -14.336 1.00 86.25 97 PHE A N 1
ATOM 783 C CA . PHE A 1 97 ? 8.581 -4.687 -13.259 1.00 86.25 97 PHE A CA 1
ATOM 784 C C . PHE A 1 97 ? 9.387 -5.889 -13.764 1.00 86.25 97 PHE A C 1
ATOM 786 O O . PHE A 1 97 ? 8.899 -6.686 -14.559 1.00 86.25 97 PHE A O 1
ATOM 793 N N . ASN A 1 98 ? 10.615 -6.029 -13.265 1.00 86.62 98 ASN A N 1
ATOM 794 C CA . ASN A 1 98 ? 11.407 -7.255 -13.380 1.00 86.62 98 ASN A CA 1
ATOM 795 C C . ASN A 1 98 ? 11.367 -8.035 -12.058 1.00 86.62 98 ASN A C 1
ATOM 797 O O . ASN A 1 98 ? 10.909 -7.499 -11.047 1.00 86.62 98 ASN A O 1
ATOM 801 N N . ASP A 1 99 ? 11.872 -9.267 -12.036 1.00 85.50 99 ASP A N 1
ATOM 802 C CA . ASP A 1 99 ? 11.783 -10.149 -10.860 1.00 85.50 99 ASP A CA 1
ATOM 803 C C . ASP A 1 99 ? 12.447 -9.553 -9.611 1.00 85.50 99 ASP A C 1
ATOM 805 O O . ASP A 1 99 ? 11.877 -9.559 -8.519 1.00 85.50 99 ASP A O 1
ATOM 809 N N . ALA A 1 100 ? 13.631 -8.957 -9.768 1.00 87.12 100 ALA A N 1
ATOM 810 C CA . ALA A 1 100 ? 14.375 -8.381 -8.650 1.00 87.12 100 ALA A CA 1
ATOM 811 C C . ALA A 1 100 ? 13.658 -7.171 -8.026 1.00 87.12 100 ALA A C 1
ATOM 813 O O . ALA A 1 100 ? 13.649 -7.005 -6.804 1.00 87.12 100 ALA A O 1
ATOM 814 N N . LEU A 1 101 ? 13.068 -6.304 -8.851 1.00 85.38 101 LEU A N 1
ATOM 815 C CA . LEU A 1 101 ? 12.280 -5.168 -8.381 1.00 85.38 101 LEU A CA 1
ATOM 816 C C . LEU A 1 101 ? 10.935 -5.637 -7.816 1.00 85.38 101 LEU A C 1
ATOM 818 O O . LEU A 1 101 ? 10.494 -5.115 -6.798 1.00 85.38 101 LEU A O 1
ATOM 822 N N . THR A 1 102 ? 10.327 -6.643 -8.443 1.00 88.12 102 THR A N 1
ATOM 823 C CA . THR A 1 102 ? 9.088 -7.287 -7.997 1.00 88.12 102 THR A CA 1
ATOM 824 C C . THR A 1 102 ? 9.226 -7.785 -6.568 1.00 88.12 102 THR A C 1
ATOM 826 O O . THR A 1 102 ? 8.457 -7.358 -5.711 1.00 88.12 102 THR A O 1
ATOM 829 N N . ALA A 1 103 ? 10.250 -8.591 -6.276 1.00 87.00 103 ALA A N 1
ATOM 830 C CA . ALA A 1 103 ? 10.499 -9.102 -4.928 1.00 87.00 103 ALA A CA 1
ATOM 831 C C . ALA A 1 103 ? 10.638 -7.964 -3.899 1.00 87.00 103 ALA A C 1
ATOM 833 O O . ALA A 1 103 ? 9.961 -7.958 -2.872 1.00 87.00 103 ALA A O 1
ATOM 834 N N . LYS A 1 104 ? 11.421 -6.927 -4.236 1.00 89.69 104 LYS A N 1
ATOM 835 C CA . LYS A 1 104 ? 11.650 -5.750 -3.376 1.00 89.69 104 LYS A CA 1
ATOM 836 C C . LYS A 1 104 ? 10.396 -4.923 -3.082 1.00 89.69 104 LYS A C 1
ATOM 838 O O . LYS A 1 104 ? 10.417 -4.134 -2.138 1.00 89.69 104 LYS A O 1
ATOM 843 N N . VAL A 1 105 ? 9.349 -5.041 -3.895 1.00 90.12 105 VAL A N 1
ATOM 844 C CA . VAL A 1 105 ? 8.084 -4.313 -3.718 1.00 90.12 105 VAL A CA 1
ATOM 845 C C . VAL A 1 105 ? 7.010 -5.198 -3.095 1.00 90.12 105 VAL A C 1
ATOM 847 O O . VAL A 1 105 ? 6.299 -4.741 -2.203 1.00 90.12 105 VAL A O 1
ATOM 850 N N . ILE A 1 106 ? 6.909 -6.458 -3.514 1.00 89.44 106 ILE A N 1
ATOM 851 C CA . ILE A 1 106 ? 5.881 -7.387 -3.039 1.00 89.44 106 ILE A CA 1
ATOM 852 C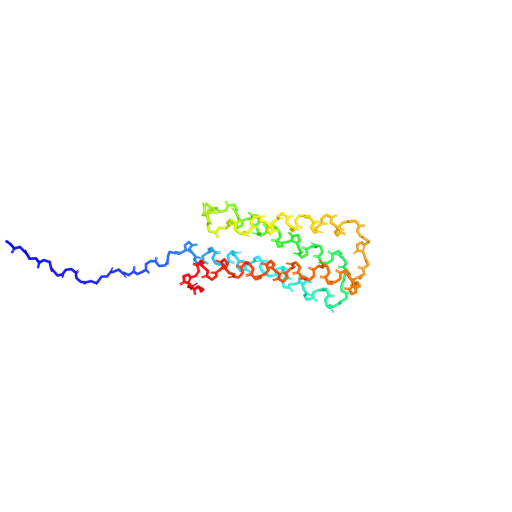 C . ILE A 1 106 ? 6.070 -7.728 -1.560 1.00 89.44 106 ILE A C 1
ATOM 854 O O . ILE A 1 106 ? 5.098 -7.681 -0.809 1.00 89.44 106 ILE A O 1
ATOM 858 N N . GLU A 1 107 ? 7.289 -8.044 -1.116 1.00 90.19 107 GLU A N 1
ATOM 859 C CA . GLU A 1 107 ? 7.538 -8.457 0.274 1.00 90.19 107 GLU A CA 1
ATOM 860 C C . GLU A 1 107 ? 7.095 -7.402 1.310 1.00 90.19 107 GLU A C 1
ATOM 862 O O . GLU A 1 107 ? 6.356 -7.755 2.242 1.00 90.19 107 GLU A O 1
ATOM 867 N N . PRO A 1 108 ? 7.443 -6.104 1.152 1.00 92.19 108 PRO A N 1
ATOM 868 C CA . PRO A 1 108 ? 6.889 -5.052 1.997 1.00 92.19 108 PRO A CA 1
ATOM 869 C C . PRO A 1 108 ? 5.362 -4.998 1.962 1.00 92.19 108 PRO A C 1
ATOM 871 O O . PRO A 1 108 ? 4.743 -4.952 3.019 1.00 92.19 108 PRO A O 1
ATOM 874 N N . ILE A 1 109 ? 4.739 -5.061 0.778 1.00 92.31 109 ILE A N 1
ATOM 875 C CA . ILE A 1 109 ? 3.276 -4.962 0.651 1.00 92.31 109 ILE A CA 1
ATOM 876 C C . ILE A 1 109 ? 2.574 -6.127 1.362 1.00 92.31 109 ILE A C 1
ATOM 878 O O . ILE A 1 109 ? 1.589 -5.909 2.068 1.00 92.31 109 ILE A O 1
ATOM 882 N N . ILE A 1 110 ? 3.092 -7.353 1.234 1.00 92.12 110 ILE A N 1
ATOM 883 C CA . ILE A 1 110 ? 2.574 -8.523 1.960 1.00 92.12 110 ILE A CA 1
ATOM 884 C C . ILE A 1 110 ? 2.678 -8.302 3.471 1.00 92.12 110 ILE A C 1
ATOM 886 O O . ILE A 1 110 ? 1.741 -8.614 4.208 1.00 92.12 110 ILE A O 1
ATOM 890 N N . THR A 1 111 ? 3.800 -7.754 3.934 1.00 92.56 111 THR A N 1
ATOM 891 C CA . THR A 1 111 ? 4.020 -7.459 5.354 1.00 92.56 111 THR A CA 1
ATOM 892 C C . THR A 1 111 ? 3.028 -6.412 5.855 1.00 92.56 111 THR A C 1
ATOM 894 O O . THR A 1 111 ? 2.360 -6.637 6.860 1.00 92.56 111 THR A O 1
ATOM 897 N N . TRP A 1 112 ? 2.847 -5.314 5.116 1.00 93.88 112 TRP A N 1
ATOM 898 C CA . TRP A 1 112 ? 1.883 -4.265 5.453 1.00 93.88 112 TRP A CA 1
ATOM 899 C C . TRP A 1 112 ? 0.458 -4.808 5.535 1.00 93.88 112 TRP A C 1
ATOM 901 O O . TRP A 1 112 ? -0.249 -4.536 6.501 1.00 93.88 112 TRP A O 1
ATOM 911 N N . ARG A 1 113 ? 0.058 -5.632 4.560 1.00 92.19 113 ARG A N 1
ATOM 912 C CA . ARG A 1 113 ? -1.252 -6.291 4.531 1.00 92.19 113 ARG A CA 1
ATOM 913 C C . ARG A 1 113 ? -1.484 -7.159 5.768 1.00 92.19 113 ARG A C 1
ATOM 915 O O . ARG A 1 113 ? -2.557 -7.083 6.357 1.00 92.19 113 ARG A O 1
ATOM 922 N N . LYS A 1 114 ? -0.487 -7.948 6.190 1.00 91.81 114 LYS A N 1
ATOM 923 C CA . LYS A 1 114 ? -0.572 -8.755 7.422 1.00 91.81 114 LYS A CA 1
ATOM 924 C C . LYS A 1 114 ? -0.757 -7.880 8.659 1.00 91.81 114 LYS A C 1
ATOM 926 O O . LYS A 1 114 ? -1.654 -8.145 9.449 1.00 91.81 114 LYS A O 1
ATOM 931 N N . THR A 1 115 ? 0.037 -6.822 8.808 1.00 91.12 115 THR A N 1
ATOM 932 C CA . THR A 1 115 ? -0.083 -5.925 9.964 1.00 91.12 115 THR A CA 1
ATOM 933 C C . THR A 1 115 ? -1.436 -5.211 9.997 1.00 91.12 115 THR A C 1
ATOM 935 O O . THR A 1 115 ? -2.064 -5.163 11.048 1.00 91.12 115 THR A O 1
ATOM 938 N N . ILE A 1 116 ? -1.929 -4.715 8.856 1.00 89.88 116 ILE A N 1
ATOM 939 C CA . ILE A 1 116 ? -3.258 -4.086 8.769 1.00 89.88 116 ILE A CA 1
ATOM 940 C C . ILE A 1 116 ? -4.360 -5.094 9.127 1.00 89.88 116 ILE A C 1
ATOM 942 O O . ILE A 1 116 ? -5.263 -4.753 9.885 1.00 89.88 116 ILE A O 1
ATOM 946 N N . ASN A 1 117 ? -4.268 -6.341 8.652 1.00 89.19 117 ASN A N 1
ATOM 947 C CA . ASN A 1 117 ? -5.202 -7.401 9.042 1.00 89.19 117 ASN A CA 1
ATOM 948 C C . ASN A 1 117 ? -5.182 -7.669 10.549 1.00 89.19 117 ASN A C 1
ATOM 950 O O . ASN A 1 117 ? -6.244 -7.793 11.146 1.00 89.19 117 ASN A O 1
ATOM 954 N N . ASN A 1 118 ? -4.007 -7.718 11.179 1.00 87.56 118 ASN A N 1
ATOM 955 C CA . ASN A 1 118 ? -3.915 -7.919 12.627 1.00 87.56 118 ASN A CA 1
ATOM 956 C C . ASN A 1 118 ? -4.587 -6.776 13.399 1.00 87.56 118 ASN A C 1
ATOM 958 O O . ASN A 1 118 ? -5.313 -7.030 14.355 1.00 87.56 118 ASN A O 1
ATOM 962 N N . VAL A 1 119 ? -4.405 -5.529 12.948 1.00 84.94 119 VAL A N 1
ATOM 963 C CA . VAL A 1 119 ? -5.104 -4.369 13.519 1.00 84.94 119 VAL A CA 1
ATOM 964 C C . VAL A 1 119 ? -6.621 -4.511 13.347 1.00 84.94 119 VAL A C 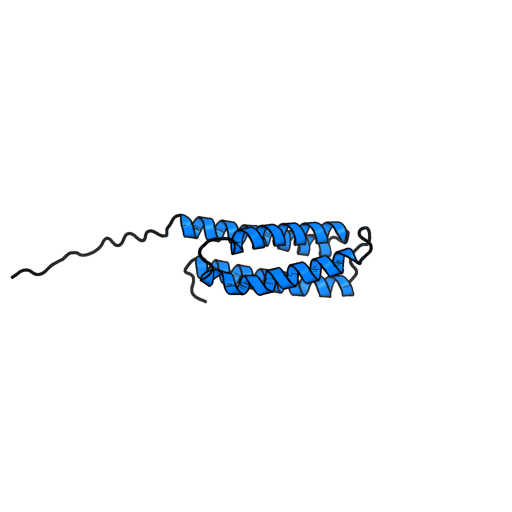1
ATOM 966 O O . VAL A 1 119 ? -7.356 -4.291 14.303 1.00 84.94 119 VAL A O 1
ATOM 969 N N . ILE A 1 120 ? -7.102 -4.942 12.175 1.00 83.25 120 ILE A N 1
ATOM 970 C CA . ILE A 1 120 ? -8.532 -5.211 11.934 1.00 83.25 120 ILE A CA 1
ATOM 971 C C . ILE A 1 120 ? -9.071 -6.290 12.880 1.00 83.25 120 ILE A C 1
ATOM 973 O O . ILE A 1 120 ? -10.140 -6.104 13.456 1.00 83.25 120 ILE A O 1
ATOM 977 N N . MET A 1 121 ? -8.353 -7.402 13.054 1.00 81.81 121 MET A N 1
ATOM 978 C CA . MET A 1 121 ? -8.769 -8.498 13.938 1.00 81.81 121 MET A CA 1
ATOM 979 C C . MET A 1 121 ? -8.877 -8.032 15.389 1.00 81.81 121 MET A C 1
ATOM 981 O O . MET A 1 121 ? -9.899 -8.265 16.033 1.00 81.81 121 MET A O 1
ATOM 985 N N . HIS A 1 122 ? -7.875 -7.282 15.854 1.00 80.75 122 HIS A N 1
ATOM 986 C CA . HIS A 1 122 ? -7.872 -6.699 17.190 1.00 80.75 122 HIS A CA 1
ATOM 987 C C . HIS A 1 122 ? -9.037 -5.718 17.399 1.00 80.75 122 HIS A C 1
ATOM 989 O O . HIS A 1 122 ? -9.697 -5.749 18.434 1.00 80.75 122 HIS A O 1
ATOM 995 N N . LEU A 1 123 ? -9.340 -4.886 16.396 1.00 76.62 123 LEU A N 1
ATOM 996 C CA . LEU A 1 123 ? -10.499 -3.986 16.414 1.00 76.62 123 LEU A CA 1
ATOM 997 C C . LEU A 1 123 ? -11.834 -4.734 16.407 1.00 76.62 123 LEU A C 1
ATOM 999 O O . LEU A 1 123 ? -12.801 -4.262 16.988 1.00 76.62 123 LEU A O 1
ATOM 1003 N N . SER A 1 124 ? -11.883 -5.904 15.773 1.00 72.75 124 SER A N 1
ATOM 1004 C CA . SER A 1 124 ? -13.094 -6.722 15.653 1.00 72.75 124 SER A CA 1
ATOM 1005 C C . SER A 1 124 ? -13.364 -7.583 16.892 1.00 72.75 124 SER A C 1
ATOM 1007 O O . SER A 1 124 ? -14.207 -8.476 16.825 1.00 72.75 124 SER A O 1
ATOM 1009 N N . GLY A 1 125 ? -12.623 -7.392 17.991 1.00 66.88 125 GLY A N 1
ATOM 1010 C CA . GLY A 1 125 ? -12.770 -8.185 19.216 1.00 66.88 125 GLY A CA 1
ATOM 1011 C C . GLY A 1 125 ? -12.380 -9.658 19.062 1.00 66.88 125 GLY A C 1
ATOM 1012 O O . GLY A 1 125 ? -12.754 -10.481 19.891 1.00 66.88 125 GLY A O 1
ATOM 1013 N N . HIS A 1 126 ? -11.651 -10.009 17.999 1.00 52.72 126 HIS A N 1
ATOM 1014 C CA . HIS A 1 126 ? -11.104 -11.348 17.828 1.00 52.72 126 HIS A CA 1
ATOM 1015 C C . HIS A 1 126 ? -9.689 -11.352 18.424 1.00 52.72 126 HIS A C 1
ATOM 1017 O O . HIS A 1 126 ? -8.773 -10.753 17.856 1.00 52.72 126 HIS A O 1
ATOM 1023 N N . GLU A 1 127 ? -9.517 -11.976 19.592 1.00 44.91 127 GLU A N 1
ATOM 1024 C CA . GLU A 1 127 ? -8.192 -12.202 20.187 1.00 44.91 127 GLU A CA 1
ATOM 1025 C C . GLU A 1 127 ? -7.354 -13.139 19.291 1.00 44.91 127 GLU A C 1
ATOM 1027 O O . GLU A 1 127 ? -7.893 -14.067 18.681 1.00 44.91 127 GLU A O 1
ATOM 1032 N N . ILE A 1 128 ? -6.050 -12.851 19.176 1.00 48.41 128 ILE A N 1
ATOM 1033 C CA . ILE A 1 128 ? -5.052 -13.640 18.425 1.00 48.41 128 ILE A CA 1
ATOM 1034 C C . ILE A 1 128 ? -4.355 -14.603 19.382 1.00 48.41 128 ILE A C 1
ATOM 1036 O O . ILE A 1 128 ? -3.913 -14.116 20.447 1.00 48.41 128 ILE A O 1
#